Protein AF-A0A5J4N609-F1 (afdb_monomer_lite)

Foldseek 3Di:
DVPVVVLVVLLVLLLVLLQPQDPVCLVVSLVVLVVSCVVDPPVSVLSNLLSLLQQDALPDDPVVSCVNNVSSLVSNLVVLVVLLPPPCSLVSVLSSLQDHDPVHDHRDLDLCNLVSNCVSSVDDLVSSLSSLVSQCPHPDPSSVVSSVVSNVPSVVVVVVVVVVVPDDPPDPPDDDDDDD

Radius of gyration: 21.44 Å; chains: 1; bounding box: 67×51×60 Å

Structure (mmCIF, N/CA/C/O backbone):
data_AF-A0A5J4N609-F1
#
_entry.id   AF-A0A5J4N609-F1
#
loop_
_atom_site.group_PDB
_atom_site.id
_atom_site.type_symbol
_atom_site.label_atom_id
_atom_site.label_alt_id
_atom_site.label_comp_id
_atom_site.label_asym_id
_atom_site.label_entity_id
_atom_site.label_seq_id
_atom_site.pdbx_PDB_ins_code
_atom_site.Cartn_x
_atom_site.Cartn_y
_atom_site.Cartn_z
_atom_site.occupancy
_atom_site.B_iso_or_equiv
_atom_site.auth_seq_id
_atom_site.auth_comp_id
_atom_site.auth_asym_id
_atom_site.auth_atom_id
_atom_site.pdbx_PDB_model_num
ATOM 1 N N . MET A 1 1 ? 9.455 -18.082 -26.552 1.00 47.28 1 MET A N 1
ATOM 2 C CA . MET A 1 1 ? 10.461 -17.460 -25.662 1.00 47.28 1 MET A CA 1
ATOM 3 C C . MET A 1 1 ? 10.389 -15.927 -25.612 1.00 47.28 1 MET A C 1
ATOM 5 O O . MET A 1 1 ? 10.746 -15.392 -24.585 1.00 47.28 1 MET A O 1
ATOM 9 N N . LEU A 1 2 ? 9.824 -15.219 -26.604 1.00 56.94 2 LEU A N 1
ATOM 10 C CA . LEU A 1 2 ? 9.776 -13.738 -26.636 1.00 56.94 2 LEU A CA 1
ATOM 11 C C . LEU A 1 2 ? 8.826 -13.045 -25.625 1.00 56.94 2 LEU A C 1
ATOM 13 O O . LEU A 1 2 ? 8.988 -11.862 -25.348 1.00 56.94 2 LEU A O 1
ATOM 17 N N . GLY A 1 3 ? 7.821 -13.744 -25.080 1.00 61.31 3 GLY A N 1
ATOM 18 C CA . GLY A 1 3 ? 6.817 -13.128 -24.193 1.00 61.31 3 GLY A CA 1
ATOM 19 C C . GLY A 1 3 ? 7.308 -12.849 -22.766 1.00 61.31 3 GLY A C 1
ATOM 20 O O . GLY A 1 3 ? 6.911 -11.852 -22.167 1.00 61.31 3 GLY A O 1
ATOM 21 N N . SER A 1 4 ? 8.184 -13.706 -22.233 1.00 64.56 4 SER A N 1
ATOM 22 C CA . SER A 1 4 ? 8.708 -13.579 -20.866 1.00 64.56 4 SER A CA 1
ATOM 23 C C . SER A 1 4 ? 9.724 -12.445 -20.742 1.00 64.56 4 SER A C 1
ATOM 25 O O . SER A 1 4 ? 9.709 -11.721 -19.749 1.00 64.56 4 SER A O 1
ATOM 27 N N . ASP A 1 5 ? 10.554 -12.257 -21.770 1.00 78.56 5 ASP A N 1
ATOM 28 C CA . ASP A 1 5 ? 11.566 -11.199 -21.798 1.00 78.56 5 ASP A CA 1
ATOM 29 C C . ASP A 1 5 ? 10.911 -9.817 -21.914 1.00 78.56 5 ASP A C 1
ATOM 31 O O . ASP A 1 5 ? 11.296 -8.892 -21.204 1.00 78.56 5 ASP A O 1
ATOM 35 N N . ASN A 1 6 ? 9.853 -9.691 -22.727 1.00 88.62 6 ASN A N 1
ATOM 36 C CA . ASN A 1 6 ? 9.087 -8.447 -22.830 1.00 88.62 6 ASN A CA 1
ATOM 37 C C . ASN A 1 6 ? 8.427 -8.071 -21.492 1.00 88.62 6 ASN A C 1
ATOM 39 O O . ASN A 1 6 ? 8.560 -6.941 -21.034 1.00 88.62 6 ASN A O 1
ATOM 43 N N . LEU A 1 7 ? 7.795 -9.039 -20.814 1.00 92.12 7 LEU A N 1
ATOM 44 C CA . LEU A 1 7 ? 7.214 -8.809 -19.491 1.00 92.12 7 LEU A CA 1
ATOM 45 C C . LEU A 1 7 ? 8.278 -8.361 -18.481 1.00 92.12 7 LEU A C 1
ATOM 47 O O . LEU A 1 7 ? 8.069 -7.377 -17.778 1.00 92.12 7 LEU A O 1
ATOM 51 N N . ALA A 1 8 ? 9.415 -9.059 -18.405 1.00 93.38 8 ALA A N 1
ATOM 52 C CA . ALA A 1 8 ? 10.485 -8.715 -17.471 1.00 93.38 8 ALA A CA 1
ATOM 53 C C . ALA A 1 8 ? 10.998 -7.280 -17.686 1.00 93.38 8 ALA A C 1
ATOM 55 O O . ALA A 1 8 ? 11.179 -6.542 -16.716 1.00 93.38 8 ALA A O 1
ATOM 56 N N . LEU A 1 9 ? 11.159 -6.862 -18.947 1.00 94.44 9 LEU A N 1
ATOM 57 C CA . LEU A 1 9 ? 11.530 -5.491 -19.299 1.00 94.44 9 LEU A CA 1
ATOM 58 C C . LEU A 1 9 ? 10.461 -4.479 -18.872 1.00 94.44 9 LEU A C 1
ATOM 60 O O . LEU A 1 9 ? 10.803 -3.454 -18.286 1.00 94.44 9 LEU A O 1
ATOM 64 N N . SER A 1 10 ? 9.175 -4.771 -19.089 1.00 95.69 10 SER A N 1
ATOM 65 C CA . SER A 1 10 ? 8.081 -3.902 -18.638 1.00 95.69 10 SER A CA 1
ATOM 66 C C . SER A 1 10 ? 8.037 -3.755 -17.116 1.00 95.69 10 SER A C 1
ATOM 68 O O . SER A 1 10 ? 7.789 -2.657 -16.625 1.00 95.69 10 SER A O 1
ATOM 70 N N . LEU A 1 11 ? 8.306 -4.824 -16.357 1.00 95.50 11 LEU A N 1
ATOM 71 C CA . LEU A 1 11 ? 8.349 -4.758 -14.891 1.00 95.50 11 LEU A CA 1
ATOM 72 C C . LEU A 1 11 ? 9.505 -3.875 -14.401 1.00 95.50 11 LEU A C 1
ATOM 74 O O . LEU A 1 11 ? 9.289 -2.988 -13.577 1.00 95.50 11 LEU A O 1
ATOM 78 N N . LEU A 1 12 ? 10.704 -4.048 -14.968 1.00 94.25 12 LEU A N 1
ATOM 79 C CA . LEU A 1 12 ? 11.853 -3.184 -14.674 1.00 94.25 12 LEU A CA 1
ATOM 80 C C . LEU A 1 12 ? 11.579 -1.721 -15.045 1.00 94.25 12 LEU A C 1
ATOM 82 O O . LEU A 1 12 ? 11.995 -0.804 -14.334 1.00 94.25 12 LEU A O 1
ATOM 86 N N . HIS A 1 13 ? 10.856 -1.492 -16.143 1.00 95.44 13 HIS A N 1
ATOM 87 C CA . HIS A 1 13 ? 10.470 -0.150 -16.564 1.00 95.44 13 HIS A CA 1
ATOM 88 C C . HIS A 1 13 ? 9.486 0.494 -15.581 1.00 95.44 13 HIS A C 1
ATOM 90 O O . HIS A 1 13 ? 9.702 1.630 -15.163 1.00 95.44 13 HIS A O 1
ATOM 96 N N . ILE A 1 14 ? 8.474 -0.248 -15.112 1.00 96.25 14 ILE A N 1
ATOM 97 C CA . ILE A 1 14 ? 7.566 0.209 -14.045 1.00 96.25 14 ILE A CA 1
ATOM 98 C C . ILE A 1 14 ? 8.358 0.588 -12.787 1.00 96.25 14 ILE A C 1
ATOM 100 O O . ILE A 1 14 ? 8.152 1.675 -12.243 1.00 96.25 14 ILE A O 1
ATOM 104 N N . GLU A 1 15 ? 9.287 -0.262 -12.337 1.00 94.25 15 GLU A N 1
ATOM 105 C CA . GLU A 1 15 ? 10.119 0.021 -11.161 1.00 94.25 15 GLU A CA 1
ATOM 106 C C . GLU A 1 15 ? 10.924 1.320 -11.338 1.00 94.25 15 GLU A C 1
ATOM 108 O O . GLU A 1 15 ? 10.945 2.171 -10.441 1.00 94.25 15 GLU A O 1
ATOM 113 N N . SER A 1 16 ? 11.518 1.523 -12.518 1.00 93.19 16 SER A N 1
ATOM 114 C CA . SER A 1 16 ? 12.267 2.737 -12.854 1.00 93.19 16 SER A CA 1
ATOM 115 C C . SER A 1 16 ? 11.381 3.987 -12.866 1.00 93.19 16 SER A C 1
ATOM 117 O O . SER A 1 16 ? 11.744 5.013 -12.285 1.00 93.19 16 SER A O 1
ATOM 119 N N . LEU A 1 17 ? 10.190 3.912 -13.469 1.00 94.25 17 LEU A N 1
ATOM 120 C CA . LEU A 1 17 ? 9.236 5.024 -13.530 1.00 94.25 17 LEU A CA 1
ATOM 121 C C . LEU A 1 17 ? 8.717 5.426 -12.140 1.00 94.25 17 LEU A C 1
ATOM 123 O O . LEU A 1 17 ? 8.509 6.620 -11.892 1.00 94.25 17 LEU A O 1
ATOM 127 N N . VAL A 1 18 ? 8.540 4.458 -11.231 1.00 92.69 18 VAL A N 1
ATOM 128 C CA . VAL A 1 18 ? 8.174 4.699 -9.824 1.00 92.69 18 VAL A CA 1
ATOM 129 C C . VAL A 1 18 ? 9.330 5.338 -9.051 1.00 92.69 18 VAL A C 1
ATOM 131 O O . VAL A 1 18 ? 9.128 6.343 -8.366 1.00 92.69 18 VAL A O 1
ATOM 134 N N . CYS A 1 19 ? 10.551 4.810 -9.177 1.00 88.00 19 CYS A N 1
ATOM 135 C CA . CYS A 1 19 ? 11.723 5.335 -8.467 1.00 88.00 19 CYS A CA 1
ATOM 136 C C . CYS A 1 19 ? 12.102 6.753 -8.919 1.00 88.00 19 CYS A C 1
ATOM 138 O O . CYS A 1 19 ? 12.496 7.580 -8.099 1.00 88.00 19 CYS A O 1
ATOM 140 N N . ASN A 1 20 ? 11.936 7.053 -10.209 1.00 86.44 20 ASN A N 1
ATOM 141 C CA . ASN A 1 20 ? 12.311 8.331 -10.818 1.00 86.44 20 ASN A CA 1
ATOM 142 C C . ASN A 1 20 ? 11.151 9.345 -10.885 1.00 86.44 20 ASN A C 1
ATOM 144 O O . ASN A 1 20 ? 11.225 10.341 -11.616 1.00 86.44 20 ASN A O 1
ATOM 148 N N . ALA A 1 21 ? 10.059 9.108 -10.150 1.00 82.44 21 ALA A N 1
ATOM 149 C CA . ALA A 1 21 ? 8.926 10.023 -10.114 1.00 82.44 21 ALA A CA 1
ATOM 150 C C . ALA A 1 21 ? 9.332 11.366 -9.481 1.00 82.44 21 ALA A C 1
ATOM 152 O O . ALA A 1 21 ? 9.709 11.447 -8.313 1.00 82.44 21 ALA A O 1
ATOM 153 N N . GLY A 1 22 ? 9.233 12.440 -10.265 1.00 82.19 22 GLY A N 1
ATOM 154 C CA . GLY A 1 22 ? 9.578 13.794 -9.848 1.00 82.19 22 GLY A CA 1
ATOM 155 C C . GLY A 1 22 ? 8.566 14.827 -10.336 1.00 82.19 22 GLY A C 1
ATOM 156 O O . GLY A 1 22 ? 7.670 14.539 -11.135 1.00 82.19 22 GLY A O 1
ATOM 157 N N . LYS A 1 23 ? 8.736 16.080 -9.899 1.00 77.69 23 LYS A N 1
ATOM 158 C CA . LYS A 1 23 ? 7.771 17.169 -10.142 1.00 77.69 23 LYS A CA 1
ATOM 159 C C . LYS A 1 23 ? 7.362 17.316 -11.613 1.00 77.69 23 LYS A C 1
ATOM 161 O O . LYS A 1 23 ? 6.189 17.549 -11.888 1.00 77.69 23 LYS A O 1
ATOM 166 N N . LYS A 1 24 ? 8.302 17.153 -12.550 1.00 82.88 24 LYS A N 1
ATOM 167 C CA . LYS A 1 24 ? 8.063 17.291 -13.999 1.00 82.88 24 LYS A CA 1
ATOM 168 C C . LYS A 1 24 ? 7.587 16.003 -14.676 1.00 82.88 24 LYS A C 1
ATOM 170 O O . LYS A 1 24 ? 6.894 16.081 -15.680 1.00 82.88 24 LYS A O 1
ATOM 175 N N . THR A 1 25 ? 7.956 14.845 -14.140 1.00 85.50 25 THR A N 1
ATOM 176 C CA . THR A 1 25 ? 7.776 13.547 -14.805 1.00 85.50 25 THR A CA 1
ATOM 177 C C . THR A 1 25 ? 6.556 12.788 -14.300 1.00 85.50 25 THR A C 1
ATOM 179 O O . THR A 1 25 ? 6.035 11.948 -15.022 1.00 85.50 25 THR A O 1
ATOM 182 N N . HIS A 1 26 ? 6.035 13.112 -13.110 1.00 86.12 26 HIS A N 1
ATOM 183 C CA . HIS A 1 26 ? 5.044 12.262 -12.446 1.00 86.12 26 HIS A CA 1
ATOM 184 C C . HIS A 1 26 ? 3.782 11.964 -13.283 1.00 86.12 26 HIS A C 1
ATOM 186 O O . HIS A 1 26 ? 3.365 10.821 -13.390 1.00 86.12 26 HIS A O 1
ATOM 192 N N . LYS A 1 27 ? 3.169 12.952 -13.947 1.00 88.12 27 LYS A N 1
ATOM 193 C CA . LYS A 1 27 ? 1.957 12.682 -14.749 1.00 88.12 27 LYS A CA 1
ATOM 194 C C . LYS A 1 27 ? 2.231 11.761 -15.940 1.00 88.12 27 LYS A C 1
ATOM 196 O O . LYS A 1 27 ? 1.425 10.880 -16.216 1.00 88.12 27 LYS A O 1
ATOM 201 N N . ALA A 1 28 ? 3.355 11.978 -16.623 1.00 91.56 28 ALA A N 1
ATOM 202 C CA . ALA A 1 28 ? 3.755 11.173 -17.772 1.00 91.56 28 ALA A CA 1
ATOM 203 C C . ALA A 1 28 ? 4.096 9.743 -17.337 1.00 91.56 28 ALA A C 1
ATOM 205 O O . ALA A 1 28 ? 3.521 8.799 -17.869 1.00 91.56 28 ALA A O 1
ATOM 206 N N . ASN A 1 29 ? 4.922 9.600 -16.294 1.00 93.31 29 ASN A N 1
ATOM 207 C CA . ASN A 1 29 ? 5.271 8.303 -15.719 1.00 93.31 29 ASN A CA 1
ATOM 208 C C . ASN A 1 29 ? 4.017 7.532 -15.289 1.00 93.31 29 ASN A C 1
ATOM 210 O O . ASN A 1 29 ? 3.911 6.348 -15.570 1.00 93.31 29 ASN A O 1
ATOM 214 N N . PHE A 1 30 ? 3.058 8.188 -14.626 1.00 91.38 30 PHE A N 1
ATOM 215 C CA . PHE A 1 30 ? 1.830 7.531 -14.177 1.00 91.38 30 PHE A CA 1
ATOM 216 C C . PHE A 1 30 ? 0.983 7.016 -15.349 1.00 91.38 30 PHE A C 1
ATOM 218 O O . PHE A 1 30 ? 0.540 5.871 -15.330 1.00 91.38 30 PHE A O 1
ATOM 225 N N . ALA A 1 31 ? 0.801 7.825 -16.398 1.00 93.25 31 ALA A N 1
ATOM 226 C CA . ALA A 1 31 ? 0.069 7.405 -17.593 1.00 93.25 31 ALA A CA 1
ATOM 227 C C . ALA A 1 31 ? 0.753 6.225 -18.305 1.00 93.25 31 ALA A C 1
ATOM 229 O O . ALA A 1 31 ? 0.091 5.257 -18.679 1.00 93.25 31 ALA A O 1
ATOM 230 N N . GLU A 1 32 ? 2.078 6.278 -18.442 1.00 95.75 32 GLU A N 1
ATOM 231 C CA . GLU A 1 32 ? 2.870 5.214 -19.061 1.00 95.75 32 GLU A CA 1
ATOM 232 C C . GLU A 1 32 ? 2.826 3.913 -18.248 1.00 95.75 32 GLU A C 1
ATOM 234 O O . GLU A 1 32 ? 2.613 2.839 -18.811 1.00 95.75 32 GLU A O 1
ATOM 239 N N . ILE A 1 33 ? 2.928 3.999 -16.918 1.00 95.69 33 ILE A N 1
ATOM 240 C CA . ILE A 1 33 ? 2.756 2.848 -16.023 1.00 95.69 33 ILE A CA 1
ATOM 241 C C . ILE A 1 33 ? 1.398 2.182 -16.267 1.00 95.69 33 ILE A C 1
ATOM 243 O O . ILE A 1 33 ? 1.339 0.964 -16.425 1.00 95.69 33 ILE A O 1
ATOM 247 N N . HIS A 1 34 ? 0.311 2.954 -16.342 1.00 94.88 34 HIS A N 1
ATOM 248 C CA . HIS A 1 34 ? -1.014 2.384 -16.590 1.00 94.88 34 HIS A CA 1
ATOM 249 C C . HIS A 1 34 ? -1.125 1.720 -17.966 1.00 94.88 34 HIS A C 1
ATOM 251 O O . HIS A 1 34 ? -1.753 0.669 -18.077 1.00 94.88 34 HIS A O 1
ATOM 257 N N . GLN A 1 35 ? -0.466 2.257 -18.995 1.00 96.00 35 GLN A N 1
ATOM 258 C CA . GLN A 1 35 ? -0.400 1.600 -20.300 1.00 96.00 35 GLN A CA 1
ATOM 259 C C . GLN A 1 35 ? 0.307 0.236 -20.216 1.00 96.00 35 GLN A C 1
ATOM 261 O O . GLN A 1 35 ? -0.195 -0.748 -20.760 1.00 96.00 35 GLN A O 1
ATOM 266 N N . LEU A 1 36 ? 1.434 0.151 -19.503 1.00 95.94 36 LEU A N 1
ATOM 267 C CA . LEU A 1 36 ? 2.156 -1.110 -19.281 1.00 95.94 36 LEU A CA 1
ATOM 268 C C . LEU A 1 36 ? 1.332 -2.107 -18.456 1.00 95.94 36 LEU A C 1
ATOM 270 O O . LEU A 1 36 ? 1.361 -3.310 -18.721 1.00 95.94 36 LEU A O 1
ATOM 274 N N . ILE A 1 37 ? 0.571 -1.616 -17.474 1.00 95.38 37 ILE A N 1
ATOM 275 C CA . ILE A 1 37 ? -0.334 -2.445 -16.673 1.00 95.38 37 ILE A CA 1
ATOM 276 C C . ILE A 1 37 ? -1.415 -3.070 -17.551 1.00 95.38 37 ILE A C 1
ATOM 278 O O . ILE A 1 37 ? -1.636 -4.274 -17.448 1.00 95.38 37 ILE A O 1
ATOM 282 N N . GLU A 1 38 ? -2.063 -2.301 -18.427 1.00 94.88 38 GLU A N 1
ATOM 283 C CA . GLU A 1 38 ? -3.105 -2.842 -19.309 1.00 94.88 38 GLU A CA 1
ATOM 284 C C . GLU A 1 38 ? -2.553 -3.882 -20.298 1.00 94.88 38 GLU A C 1
ATOM 286 O O . GLU A 1 38 ? -3.240 -4.849 -20.618 1.00 94.88 38 GLU A O 1
ATOM 291 N N . GLN A 1 39 ? -1.291 -3.755 -20.722 1.00 94.19 39 GLN A N 1
ATOM 292 C CA . GLN A 1 39 ? -0.635 -4.739 -21.595 1.00 94.19 39 GLN A CA 1
ATOM 293 C C . GLN A 1 39 ? -0.306 -6.064 -20.887 1.00 94.19 39 GLN A C 1
ATOM 295 O O . GLN A 1 39 ? -0.268 -7.115 -21.528 1.00 94.19 39 GLN A O 1
ATOM 300 N N . HIS A 1 40 ? -0.059 -6.025 -19.575 1.00 93.50 40 HIS A N 1
ATOM 301 C CA . HIS A 1 40 ? 0.509 -7.145 -18.816 1.00 93.50 40 HIS A CA 1
ATOM 302 C C . HIS A 1 40 ? -0.264 -7.485 -17.529 1.00 93.50 40 HIS A C 1
ATOM 304 O O . HIS A 1 40 ? 0.283 -8.087 -16.593 1.00 93.50 40 HIS A O 1
ATOM 310 N N . ARG A 1 41 ? -1.551 -7.121 -17.451 1.00 90.50 41 ARG A N 1
ATOM 311 C CA . ARG A 1 41 ? -2.428 -7.512 -16.338 1.00 90.50 41 ARG A CA 1
ATOM 312 C C . ARG A 1 41 ? -2.543 -9.049 -16.303 1.00 90.50 41 ARG A C 1
ATOM 314 O O . ARG A 1 41 ? -2.663 -9.670 -17.357 1.00 90.50 41 ARG A O 1
ATOM 321 N N . PRO A 1 42 ? -2.522 -9.695 -15.119 1.00 92.88 42 PRO A N 1
ATOM 322 C CA . PRO A 1 42 ? -2.511 -9.120 -13.765 1.00 92.88 42 PRO A CA 1
ATOM 323 C C . PRO A 1 42 ? -1.124 -8.872 -13.161 1.00 92.88 42 PRO A C 1
ATOM 325 O O . PRO A 1 42 ? -1.022 -8.222 -12.122 1.00 92.88 42 PRO A O 1
ATOM 328 N N . ILE A 1 43 ? -0.061 -9.368 -13.791 1.00 94.69 43 ILE A N 1
ATOM 329 C CA . ILE A 1 43 ? 1.281 -9.409 -13.196 1.00 94.69 43 ILE A CA 1
ATOM 330 C C . ILE A 1 43 ? 1.845 -7.994 -13.010 1.00 94.69 43 ILE A C 1
ATOM 332 O O . ILE A 1 43 ? 2.379 -7.683 -11.947 1.00 94.69 43 ILE A O 1
ATOM 336 N N . ALA A 1 44 ? 1.675 -7.118 -14.005 1.00 95.56 44 ALA A N 1
ATOM 337 C CA . ALA A 1 44 ? 2.155 -5.739 -13.929 1.00 95.56 44 ALA A CA 1
ATOM 338 C C . ALA A 1 44 ? 1.416 -4.897 -12.874 1.00 95.56 44 ALA A C 1
ATOM 340 O O . ALA A 1 44 ? 2.053 -4.111 -12.182 1.00 95.56 44 ALA A O 1
ATOM 341 N N . GLU A 1 45 ? 0.105 -5.098 -12.688 1.00 95.81 45 GLU A N 1
ATOM 342 C CA . GLU A 1 45 ? -0.675 -4.413 -11.642 1.00 95.81 45 GLU A CA 1
ATOM 343 C C . GLU A 1 45 ? -0.176 -4.801 -10.246 1.00 95.81 45 GLU A C 1
ATOM 345 O O . GLU A 1 45 ? 0.128 -3.947 -9.413 1.00 95.81 45 GLU A O 1
ATOM 350 N N . GLN A 1 46 ? -0.016 -6.105 -10.012 1.00 96.00 46 GLN A N 1
ATOM 351 C CA . GLN A 1 46 ? 0.532 -6.624 -8.765 1.00 96.00 46 GLN A CA 1
ATOM 352 C C . GLN A 1 46 ? 1.954 -6.102 -8.504 1.00 96.00 46 GLN A C 1
ATOM 354 O O . GLN A 1 46 ? 2.278 -5.718 -7.377 1.00 96.00 46 GLN A O 1
ATOM 359 N N . HIS A 1 47 ? 2.800 -6.069 -9.537 1.00 96.31 47 HIS A N 1
ATOM 360 C CA . HIS A 1 47 ? 4.158 -5.548 -9.430 1.00 96.31 47 HIS A CA 1
ATOM 361 C C . HIS A 1 47 ? 4.178 -4.043 -9.145 1.00 96.31 47 HIS A C 1
ATOM 363 O O . HIS A 1 47 ? 4.906 -3.612 -8.258 1.00 96.31 47 HIS A O 1
ATOM 369 N N . PHE A 1 48 ? 3.338 -3.250 -9.810 1.00 96.56 48 PHE A N 1
ATOM 370 C CA . PHE A 1 48 ? 3.238 -1.812 -9.574 1.00 96.56 48 PHE A CA 1
ATOM 371 C C . PHE A 1 48 ? 2.855 -1.491 -8.125 1.00 96.56 48 PHE A C 1
ATOM 373 O O . PHE A 1 48 ? 3.541 -0.705 -7.469 1.00 96.56 48 PHE A O 1
ATOM 380 N N . VAL A 1 49 ? 1.823 -2.152 -7.585 1.00 95.75 49 VAL A N 1
ATOM 381 C CA . VAL A 1 49 ? 1.431 -1.982 -6.174 1.00 95.75 49 VAL A CA 1
ATOM 382 C C . VAL A 1 49 ? 2.597 -2.351 -5.249 1.00 95.75 49 VAL A C 1
ATOM 384 O O . VAL A 1 49 ? 2.912 -1.604 -4.322 1.00 95.75 49 VAL A O 1
ATOM 387 N N . ARG A 1 50 ? 3.310 -3.449 -5.532 1.00 94.56 50 ARG A N 1
ATOM 388 C CA . ARG A 1 50 ? 4.522 -3.844 -4.793 1.00 94.56 50 ARG A CA 1
ATOM 389 C C . ARG A 1 50 ? 5.627 -2.780 -4.849 1.00 94.56 50 ARG A C 1
ATOM 391 O O . ARG A 1 50 ? 6.225 -2.493 -3.809 1.00 94.56 50 ARG A O 1
ATOM 398 N N . CYS A 1 51 ? 5.892 -2.189 -6.016 1.00 94.44 51 CYS A N 1
ATOM 399 C CA . CYS A 1 51 ? 6.864 -1.104 -6.176 1.00 94.44 51 CYS A CA 1
ATOM 400 C C . CYS A 1 51 ? 6.492 0.099 -5.310 1.00 94.44 51 CYS A C 1
ATOM 402 O O . CYS A 1 51 ? 7.341 0.608 -4.583 1.00 94.44 51 CYS A O 1
ATOM 404 N N . LEU A 1 52 ? 5.221 0.512 -5.328 1.00 93.88 52 LEU A N 1
ATOM 405 C CA . LEU A 1 52 ? 4.740 1.646 -4.542 1.00 93.88 52 LEU A CA 1
ATOM 406 C C . LEU A 1 52 ? 4.958 1.440 -3.042 1.00 93.88 52 LEU A C 1
ATOM 408 O O . LEU A 1 52 ? 5.593 2.278 -2.404 1.00 93.88 52 LEU A O 1
ATOM 412 N N . PHE A 1 53 ? 4.513 0.303 -2.499 1.00 92.25 53 PHE A N 1
ATOM 413 C CA . PHE A 1 53 ? 4.720 -0.030 -1.084 1.00 92.25 53 PHE A CA 1
ATOM 414 C C . PHE A 1 53 ? 6.201 -0.126 -0.703 1.00 92.25 53 PHE A C 1
ATOM 416 O O . PHE A 1 53 ? 6.566 0.238 0.409 1.00 92.25 53 PHE A O 1
ATOM 423 N N . SER A 1 54 ? 7.057 -0.574 -1.622 1.00 91.12 54 SER A N 1
ATOM 424 C CA . SER A 1 54 ? 8.505 -0.649 -1.394 1.00 91.12 54 SER A CA 1
ATOM 425 C C . SER A 1 54 ? 9.198 0.720 -1.496 1.00 91.12 54 SER A C 1
ATOM 427 O O . SER A 1 54 ? 10.257 0.935 -0.916 1.00 91.12 54 SER A O 1
ATOM 429 N N . SER A 1 55 ? 8.622 1.663 -2.240 1.00 89.19 55 SER A N 1
ATOM 430 C CA . SER A 1 55 ? 9.236 2.970 -2.509 1.00 89.19 55 SER A CA 1
ATOM 431 C C . SER A 1 55 ? 8.975 4.037 -1.438 1.00 89.19 55 SER A C 1
ATOM 433 O O . SER A 1 55 ? 9.608 5.092 -1.474 1.00 89.19 55 SER A O 1
ATOM 435 N N . ILE A 1 56 ? 8.058 3.773 -0.503 1.00 88.25 56 ILE A N 1
ATOM 436 C CA . ILE A 1 56 ? 7.595 4.723 0.518 1.00 88.25 56 ILE A CA 1
ATOM 437 C C . ILE A 1 56 ? 8.132 4.313 1.887 1.00 88.25 56 ILE A C 1
ATOM 439 O O . ILE A 1 56 ? 8.049 3.145 2.276 1.00 88.25 56 ILE A O 1
ATOM 443 N N . ASP A 1 57 ? 8.640 5.283 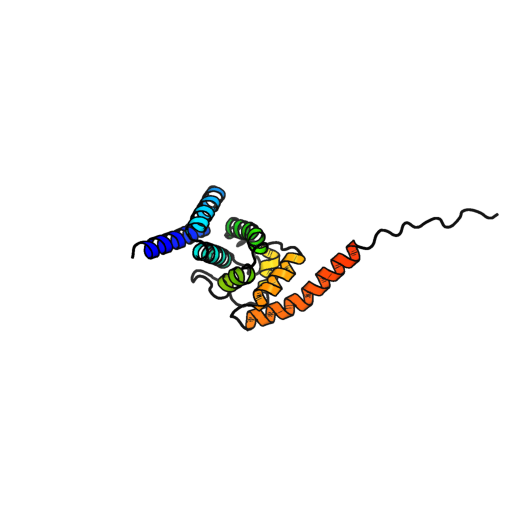2.645 1.00 85.25 57 ASP A N 1
ATOM 444 C CA . ASP A 1 57 ? 9.021 5.059 4.035 1.00 85.25 57 ASP A CA 1
ATOM 445 C C . ASP A 1 57 ? 7.827 5.333 4.958 1.00 85.25 57 ASP A C 1
ATOM 447 O O . ASP A 1 57 ? 7.441 6.469 5.229 1.00 85.25 57 ASP A O 1
ATOM 451 N N . PHE A 1 58 ? 7.236 4.258 5.474 1.00 84.94 58 PHE A N 1
ATOM 452 C CA . PHE A 1 58 ? 6.097 4.330 6.385 1.00 84.94 58 PHE A CA 1
ATOM 453 C C . PHE A 1 58 ? 6.501 4.601 7.846 1.00 84.94 58 PHE A C 1
ATOM 455 O O . PHE A 1 58 ? 5.630 4.695 8.715 1.00 84.94 58 PHE A O 1
ATOM 462 N N . SER A 1 59 ? 7.794 4.722 8.161 1.00 78.38 59 SER A N 1
ATOM 463 C CA . SER A 1 59 ? 8.275 4.949 9.526 1.00 78.38 59 SER A CA 1
ATOM 464 C C . SER A 1 59 ? 7.776 6.292 10.115 1.00 78.38 59 SER A C 1
ATOM 466 O O . SER A 1 59 ? 7.098 7.079 9.442 1.00 78.38 59 SER A O 1
ATOM 468 N N . PRO A 1 60 ? 7.956 6.556 11.429 1.00 64.69 60 PRO A N 1
ATOM 469 C CA . PRO A 1 60 ? 7.595 7.844 12.019 1.00 64.69 60 PRO A CA 1
ATOM 470 C C . PRO A 1 60 ? 8.220 8.980 11.207 1.00 64.69 60 PRO A C 1
ATOM 472 O O . PRO A 1 60 ? 9.434 9.054 11.083 1.00 64.69 60 PRO A O 1
ATOM 475 N N . TYR A 1 61 ? 7.363 9.826 10.637 1.00 59.41 61 TYR A N 1
ATOM 476 C CA . TYR A 1 61 ? 7.734 10.910 9.736 1.00 59.41 61 TYR A CA 1
ATOM 477 C C . TYR A 1 61 ? 8.645 11.902 10.479 1.00 59.41 61 TYR A C 1
ATOM 479 O O . TYR A 1 61 ? 8.166 12.832 11.128 1.00 59.41 61 TYR A O 1
ATOM 487 N N . GLU A 1 62 ? 9.961 11.713 10.421 1.00 55.59 62 GLU A N 1
ATOM 488 C CA . GLU A 1 62 ? 10.870 12.836 10.601 1.00 55.59 62 GLU A CA 1
ATOM 489 C C . GLU A 1 62 ? 10.681 13.754 9.392 1.00 55.59 62 GLU A C 1
ATOM 491 O O . GLU A 1 62 ? 10.642 13.310 8.246 1.00 55.59 62 GLU A O 1
ATOM 496 N N . THR A 1 63 ? 10.550 15.056 9.629 1.00 53.12 63 THR A N 1
ATOM 497 C CA . THR A 1 63 ? 10.158 16.083 8.645 1.00 53.12 63 THR A CA 1
ATOM 498 C C . THR A 1 63 ? 11.005 16.125 7.363 1.00 53.12 63 THR A C 1
ATOM 500 O O . THR A 1 63 ? 10.625 16.796 6.408 1.00 53.12 63 THR A O 1
ATOM 503 N N . LYS A 1 64 ? 12.140 15.417 7.319 1.00 55.97 64 LYS A N 1
ATOM 504 C CA . LYS A 1 64 ? 13.067 15.361 6.182 1.00 55.97 64 LYS A CA 1
ATOM 505 C C . LYS A 1 64 ? 12.746 14.264 5.158 1.00 55.97 64 LYS A C 1
ATOM 507 O O . LYS A 1 64 ? 13.010 14.482 3.979 1.00 55.97 64 LYS A O 1
ATOM 512 N N . SER A 1 65 ? 12.185 13.114 5.551 1.00 55.25 65 SER A N 1
ATOM 513 C CA . SER A 1 65 ? 11.837 12.038 4.595 1.00 55.25 65 SER A CA 1
ATOM 514 C C . SER A 1 65 ? 10.600 12.386 3.765 1.00 55.25 65 SER A C 1
ATOM 516 O O . SER A 1 65 ? 10.526 12.028 2.595 1.00 55.25 65 SER A O 1
ATOM 518 N N . ALA A 1 66 ? 9.724 13.214 4.335 1.00 59.03 66 ALA A N 1
ATOM 519 C CA . ALA A 1 66 ? 8.463 13.693 3.785 1.00 59.03 66 ALA A CA 1
ATOM 520 C C . ALA A 1 66 ? 8.463 14.190 2.337 1.00 59.03 66 ALA A C 1
ATOM 522 O O . ALA A 1 66 ? 7.443 14.137 1.649 1.00 59.03 66 ALA A O 1
ATOM 523 N N . GLN A 1 67 ? 9.572 14.799 1.922 1.00 64.75 67 GLN A N 1
ATOM 524 C CA . GLN A 1 67 ? 9.705 15.381 0.591 1.00 64.75 67 GLN A CA 1
ATOM 525 C C . GLN A 1 67 ? 10.210 14.368 -0.435 1.00 64.75 67 GLN A C 1
ATOM 527 O O . GLN A 1 67 ? 10.028 14.585 -1.631 1.00 64.75 67 GLN A O 1
ATOM 532 N N . LYS A 1 68 ? 10.858 13.287 0.012 1.00 77.50 68 LYS A N 1
ATOM 533 C CA . LYS A 1 68 ? 11.574 12.361 -0.865 1.00 77.50 68 LYS A CA 1
ATOM 534 C C . LYS A 1 68 ? 10.623 11.417 -1.597 1.00 77.50 68 LYS A C 1
ATOM 536 O O . LYS A 1 68 ? 10.823 11.176 -2.780 1.00 77.50 68 LYS A O 1
ATOM 541 N N . ASP A 1 69 ? 9.605 10.916 -0.910 1.00 84.56 69 ASP A N 1
ATOM 542 C CA . ASP A 1 69 ? 8.637 9.936 -1.416 1.00 84.56 69 ASP A CA 1
ATOM 543 C C . ASP A 1 69 ? 7.248 10.547 -1.673 1.00 84.56 69 ASP A C 1
ATOM 545 O O . ASP A 1 69 ? 6.236 9.847 -1.768 1.00 84.56 69 ASP A O 1
ATOM 549 N N . PHE A 1 70 ? 7.182 11.874 -1.817 1.00 88.38 70 PHE A N 1
ATOM 550 C CA . PHE A 1 70 ? 5.928 12.602 -2.003 1.00 88.38 70 PHE A CA 1
ATOM 551 C C . PHE A 1 70 ? 5.139 12.115 -3.229 1.00 88.38 70 PHE A C 1
ATOM 553 O O . PHE A 1 70 ? 3.928 11.902 -3.152 1.00 88.38 70 PHE A O 1
ATOM 560 N N . HIS A 1 71 ? 5.810 11.923 -4.369 1.00 90.75 71 HIS A N 1
ATOM 561 C CA . HIS A 1 71 ? 5.151 11.498 -5.608 1.00 90.75 71 HIS A CA 1
ATOM 562 C C . HIS A 1 71 ? 4.708 10.034 -5.553 1.00 90.75 71 HIS A C 1
ATOM 564 O O . HIS A 1 71 ? 3.619 9.706 -6.016 1.00 90.75 71 HIS A O 1
ATOM 570 N N . GLN A 1 72 ? 5.504 9.175 -4.927 1.00 91.38 72 GLN A N 1
ATOM 571 C CA . GLN A 1 72 ? 5.187 7.771 -4.703 1.00 91.38 72 GLN A CA 1
ATOM 572 C C . GLN A 1 72 ? 3.985 7.641 -3.762 1.00 91.38 72 GLN A C 1
ATOM 574 O O . GLN A 1 72 ? 3.057 6.889 -4.047 1.00 91.38 72 GLN A O 1
ATOM 579 N N . THR A 1 73 ? 3.933 8.453 -2.704 1.00 91.31 73 THR A N 1
ATOM 580 C CA . THR A 1 73 ? 2.778 8.542 -1.799 1.00 91.31 73 THR A CA 1
ATOM 581 C C . THR A 1 73 ? 1.517 9.008 -2.531 1.00 91.31 73 THR A C 1
ATOM 583 O O . THR A 1 73 ? 0.431 8.478 -2.287 1.00 91.31 73 THR A O 1
ATOM 586 N N . GLN A 1 74 ? 1.637 9.966 -3.460 1.00 91.62 74 GLN A N 1
ATOM 587 C CA . GLN A 1 74 ? 0.524 10.394 -4.316 1.00 91.62 74 GLN A CA 1
ATOM 588 C C . GLN A 1 74 ? 0.035 9.259 -5.225 1.00 91.62 74 GLN A C 1
ATOM 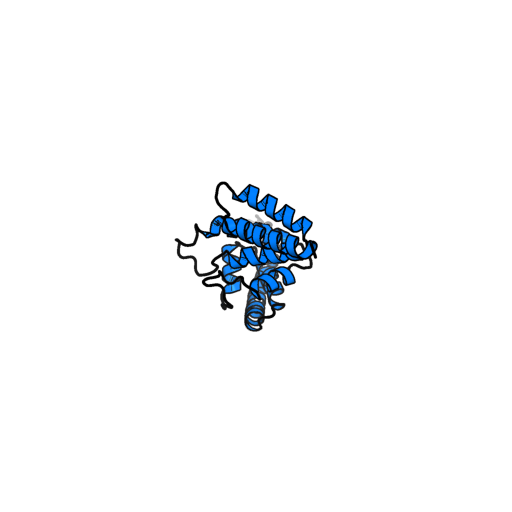590 O O . GLN A 1 74 ? -1.169 9.008 -5.267 1.00 91.62 74 GLN A O 1
ATOM 595 N N . TYR A 1 75 ? 0.945 8.547 -5.898 1.00 93.19 75 TYR A N 1
ATOM 596 C CA . TYR A 1 75 ? 0.588 7.382 -6.711 1.00 93.19 75 TYR A CA 1
ATOM 597 C C . TYR A 1 75 ? -0.102 6.311 -5.879 1.00 93.19 75 TYR A C 1
ATOM 599 O O . TYR A 1 75 ? -1.164 5.841 -6.268 1.00 93.19 75 TYR A O 1
ATOM 607 N N . LEU A 1 76 ? 0.452 5.966 -4.714 1.00 94.31 76 LEU A N 1
ATOM 608 C CA . LEU A 1 76 ? -0.148 4.962 -3.848 1.00 94.31 76 LEU A CA 1
ATOM 609 C C . LEU A 1 76 ? -1.517 5.399 -3.344 1.00 94.31 76 LEU A C 1
ATOM 611 O O . LEU A 1 76 ? -2.424 4.582 -3.313 1.00 94.31 76 LEU A O 1
ATOM 615 N N . SER A 1 77 ? -1.711 6.674 -3.010 1.00 93.69 77 SER A N 1
ATOM 616 C CA . SER A 1 77 ? -3.026 7.176 -2.595 1.00 93.69 77 SER A CA 1
ATOM 617 C C . SER A 1 77 ? -4.063 7.053 -3.717 1.00 93.69 77 SER A C 1
ATOM 619 O O . SER A 1 77 ? -5.196 6.639 -3.470 1.00 93.69 77 SER A O 1
ATOM 621 N N . GLN A 1 78 ? -3.695 7.390 -4.956 1.00 92.38 78 GLN A N 1
ATOM 622 C CA . GLN A 1 78 ? -4.585 7.253 -6.114 1.00 92.38 78 GLN A CA 1
ATOM 623 C C . GLN A 1 78 ? -4.872 5.781 -6.423 1.00 92.38 78 GLN A C 1
ATOM 625 O O . GLN A 1 78 ? -6.036 5.388 -6.525 1.00 92.38 78 GLN A O 1
ATOM 630 N N . GLU A 1 79 ? -3.828 4.956 -6.484 1.00 94.00 79 GLU A N 1
ATOM 631 C CA . GLU A 1 79 ? -3.967 3.543 -6.814 1.00 94.00 79 GLU A CA 1
ATOM 632 C C . GLU A 1 79 ? -4.719 2.786 -5.720 1.00 94.00 79 GLU A C 1
ATOM 634 O O . GLU A 1 79 ? -5.576 1.975 -6.042 1.00 94.00 79 GLU A O 1
ATOM 639 N N . PHE A 1 80 ? -4.509 3.108 -4.438 1.00 95.00 80 PHE A N 1
ATOM 640 C CA . PHE A 1 80 ? -5.239 2.504 -3.319 1.00 95.00 80 PHE A CA 1
ATOM 641 C C . PHE A 1 80 ? -6.757 2.665 -3.472 1.00 95.00 80 PHE A C 1
ATOM 643 O O . PHE A 1 80 ? -7.498 1.708 -3.261 1.00 95.00 80 PHE A O 1
ATOM 650 N N . ASN A 1 81 ? -7.227 3.847 -3.886 1.00 93.31 81 ASN A N 1
ATOM 651 C CA . ASN A 1 81 ? -8.649 4.083 -4.157 1.00 93.31 81 ASN A CA 1
ATOM 652 C C . ASN A 1 81 ? -9.156 3.264 -5.353 1.00 93.31 81 ASN A C 1
ATOM 654 O O . ASN A 1 81 ? -10.254 2.714 -5.294 1.00 93.31 81 ASN A O 1
ATOM 658 N N . SER A 1 82 ? -8.351 3.161 -6.414 1.00 93.00 82 SER A N 1
ATOM 659 C CA . SER A 1 82 ? -8.654 2.349 -7.599 1.00 93.00 82 SER A CA 1
ATOM 660 C C . SER A 1 82 ? -8.785 0.867 -7.235 1.00 93.00 82 SER A C 1
ATOM 662 O O . SER A 1 82 ? -9.822 0.249 -7.494 1.00 93.00 82 SER A O 1
ATOM 664 N N . ILE A 1 83 ? -7.780 0.298 -6.561 1.00 93.69 83 ILE A N 1
ATOM 665 C CA . ILE A 1 83 ? -7.761 -1.128 -6.230 1.00 93.69 83 ILE A CA 1
ATOM 666 C C . ILE A 1 83 ? -8.805 -1.502 -5.186 1.00 93.69 83 ILE A C 1
ATOM 668 O O . ILE A 1 83 ? -9.300 -2.616 -5.253 1.00 93.69 83 ILE A O 1
ATOM 672 N N . LEU A 1 84 ? -9.200 -0.601 -4.279 1.00 93.94 84 LEU A N 1
ATOM 673 C CA . LEU A 1 84 ? -10.220 -0.868 -3.255 1.00 93.94 84 LEU A CA 1
ATOM 674 C C . LEU A 1 84 ? -11.563 -1.322 -3.847 1.00 93.94 84 LEU A C 1
ATOM 676 O O . LEU A 1 84 ? -12.289 -2.088 -3.220 1.00 93.94 84 LEU A O 1
ATOM 680 N N . SER A 1 85 ? -11.886 -0.858 -5.056 1.00 92.25 85 SER A N 1
ATOM 681 C CA . SER A 1 85 ? -13.104 -1.241 -5.780 1.00 92.25 85 SER A CA 1
ATOM 682 C C . SER A 1 85 ? -13.025 -2.622 -6.449 1.00 92.25 85 SER A C 1
ATOM 684 O O . SER A 1 85 ? -14.036 -3.130 -6.935 1.00 92.25 85 SER A O 1
ATOM 686 N N . LYS A 1 86 ? -11.839 -3.243 -6.485 1.00 93.25 86 LYS A N 1
ATOM 687 C CA . LYS A 1 86 ? -11.584 -4.502 -7.189 1.00 93.25 86 LYS A CA 1
ATOM 688 C C . LYS A 1 86 ? -11.686 -5.702 -6.236 1.00 93.25 86 LYS A C 1
ATOM 690 O O . LYS A 1 86 ? -11.225 -5.631 -5.097 1.00 93.25 86 LYS A O 1
ATOM 695 N N . PRO A 1 87 ? -12.197 -6.858 -6.696 1.00 92.56 87 PRO A N 1
ATOM 696 C CA . PRO A 1 87 ? -12.337 -8.047 -5.849 1.00 92.56 87 PRO A CA 1
ATOM 697 C C . PRO A 1 87 ? -10.990 -8.647 -5.405 1.00 92.56 87 PRO A C 1
ATOM 699 O O . PRO A 1 87 ? -10.914 -9.280 -4.356 1.00 92.56 87 PRO A O 1
ATOM 702 N N . ASN A 1 88 ? -9.914 -8.432 -6.170 1.00 93.69 88 ASN A N 1
ATOM 703 C CA . ASN A 1 88 ? -8.558 -8.897 -5.857 1.00 93.69 88 ASN A CA 1
ATOM 704 C C . ASN A 1 88 ? -7.772 -7.937 -4.940 1.00 93.69 88 ASN A C 1
ATOM 706 O O . ASN A 1 88 ? -6.581 -8.162 -4.708 1.00 93.69 88 ASN A O 1
ATOM 710 N N . PHE A 1 89 ? -8.413 -6.889 -4.411 1.00 95.44 89 PHE A N 1
ATOM 711 C CA . PHE A 1 89 ? -7.801 -5.908 -3.514 1.00 95.44 89 PHE A CA 1
ATOM 712 C C . PHE A 1 89 ? -6.964 -6.529 -2.382 1.00 95.44 89 PHE A C 1
ATOM 714 O O . PHE A 1 89 ? -5.793 -6.152 -2.249 1.00 95.44 89 PHE A O 1
ATOM 721 N N . PRO A 1 90 ? -7.479 -7.505 -1.599 1.00 96.00 90 PRO A N 1
ATOM 722 C CA . PRO A 1 90 ? -6.696 -8.105 -0.522 1.00 96.00 90 PRO A CA 1
ATOM 723 C C . PRO A 1 90 ? -5.415 -8.768 -1.020 1.00 96.00 90 PRO A C 1
ATOM 725 O O . PRO A 1 90 ? -4.363 -8.613 -0.405 1.00 96.00 90 PRO A O 1
ATOM 728 N N . SER A 1 91 ? -5.487 -9.466 -2.156 1.00 96.12 91 SER A N 1
ATOM 729 C CA . SER A 1 91 ? -4.352 -10.178 -2.740 1.00 96.12 91 SER A CA 1
ATOM 730 C C . SER A 1 91 ? -3.273 -9.223 -3.248 1.00 96.12 91 SER A C 1
ATOM 732 O O . SER A 1 91 ? -2.092 -9.504 -3.058 1.00 96.12 91 SER A O 1
ATOM 734 N N . LEU A 1 92 ? -3.653 -8.090 -3.853 1.00 96.44 92 LEU A N 1
ATOM 735 C CA . LEU A 1 92 ? -2.705 -7.059 -4.298 1.00 96.44 92 LEU A CA 1
ATOM 736 C C . LEU A 1 92 ? -1.935 -6.466 -3.114 1.00 96.44 92 LEU A C 1
ATOM 738 O O . LEU A 1 92 ? -0.706 -6.385 -3.151 1.00 96.44 92 LEU A O 1
ATOM 742 N N . LEU A 1 93 ? -2.651 -6.109 -2.045 1.00 95.38 93 LEU A N 1
ATOM 743 C CA . LEU A 1 93 ? -2.040 -5.564 -0.837 1.00 95.38 93 LEU A CA 1
ATOM 744 C C . LEU A 1 93 ? -1.160 -6.589 -0.119 1.00 95.38 93 LEU A C 1
ATOM 746 O O . LEU A 1 93 ? -0.012 -6.288 0.201 1.00 95.38 93 LEU A O 1
ATOM 750 N N . CYS A 1 94 ? -1.660 -7.804 0.115 1.00 95.50 94 CYS A N 1
ATOM 751 C CA . CYS A 1 94 ? -0.886 -8.839 0.799 1.00 95.50 94 CYS A CA 1
ATOM 752 C C . CYS A 1 94 ? 0.372 -9.199 0.012 1.00 95.50 94 CYS A C 1
ATOM 754 O O . CYS A 1 94 ? 1.440 -9.297 0.602 1.00 95.50 94 CYS A O 1
ATOM 756 N N . TYR A 1 95 ? 0.291 -9.302 -1.319 1.00 95.38 95 TYR A N 1
ATOM 757 C CA . TYR A 1 95 ? 1.467 -9.576 -2.142 1.00 95.38 95 TYR A CA 1
ATOM 758 C C . TYR A 1 95 ? 2.546 -8.495 -2.005 1.00 95.38 95 TYR A C 1
ATOM 760 O O . TYR A 1 95 ? 3.723 -8.821 -1.856 1.00 95.38 95 TYR A O 1
ATOM 768 N N . ALA A 1 96 ? 2.153 -7.218 -2.033 1.00 94.12 96 ALA A N 1
ATOM 769 C CA . ALA A 1 96 ? 3.077 -6.095 -1.900 1.00 94.12 96 ALA A CA 1
ATOM 770 C C . ALA A 1 96 ? 3.809 -6.091 -0.549 1.00 94.12 96 ALA A C 1
ATOM 772 O O . ALA A 1 96 ? 5.007 -5.815 -0.494 1.00 94.12 96 ALA A O 1
ATOM 773 N N . ILE A 1 97 ? 3.095 -6.432 0.525 1.00 91.19 97 ILE A N 1
ATOM 774 C CA . ILE A 1 97 ? 3.636 -6.476 1.884 1.00 91.19 97 ILE A CA 1
ATOM 775 C C . ILE A 1 97 ? 4.473 -7.730 2.150 1.00 91.19 97 ILE A C 1
ATOM 777 O O . ILE A 1 97 ? 5.532 -7.645 2.765 1.00 91.19 97 ILE A O 1
ATOM 781 N N . ASP A 1 98 ? 3.994 -8.893 1.711 1.00 92.31 98 ASP A N 1
ATOM 782 C CA . ASP A 1 98 ? 4.623 -10.187 1.990 1.00 92.31 98 ASP A CA 1
ATOM 783 C C . ASP A 1 98 ? 5.913 -10.377 1.185 1.00 92.31 98 ASP A C 1
ATOM 785 O O . ASP A 1 98 ? 6.786 -11.162 1.561 1.00 92.31 98 ASP A O 1
ATOM 789 N N . ARG A 1 99 ? 6.031 -9.679 0.052 1.00 91.44 99 ARG A N 1
ATOM 790 C CA . ARG A 1 99 ? 7.174 -9.757 -0.856 1.00 91.44 99 ARG A CA 1
ATOM 791 C C . ARG A 1 99 ? 7.691 -8.347 -1.141 1.00 91.44 99 ARG A C 1
ATOM 793 O O . ARG A 1 99 ? 7.534 -7.884 -2.263 1.00 91.44 99 ARG A O 1
ATOM 800 N N . PRO A 1 100 ? 8.320 -7.639 -0.193 1.00 88.62 100 PRO A N 1
ATOM 801 C CA . PRO A 1 100 ? 8.896 -6.325 -0.479 1.00 88.62 100 PRO A CA 1
ATOM 802 C C . PRO A 1 100 ? 10.023 -6.425 -1.524 1.00 88.62 100 PRO A C 1
ATOM 804 O O . PRO A 1 100 ? 10.567 -7.508 -1.779 1.00 88.62 100 PRO A O 1
ATOM 807 N N . LEU A 1 101 ? 10.354 -5.323 -2.200 1.00 88.75 101 LEU A N 1
ATOM 808 C CA . LEU A 1 101 ? 11.558 -5.263 -3.040 1.00 88.75 101 LEU A CA 1
ATOM 809 C C . LEU A 1 101 ? 12.828 -5.145 -2.164 1.00 88.75 101 LEU A C 1
ATOM 811 O O . LEU A 1 101 ? 12.744 -4.715 -1.017 1.00 88.75 101 LEU A O 1
ATOM 815 N N . PRO A 1 102 ? 14.021 -5.525 -2.655 1.00 75.94 102 PRO A N 1
ATOM 816 C CA . PRO A 1 102 ? 15.251 -5.496 -1.852 1.00 75.94 102 PRO A CA 1
ATOM 817 C C . PRO A 1 102 ? 15.752 -4.091 -1.478 1.00 75.94 102 PRO A C 1
ATOM 819 O O . PRO A 1 102 ? 16.556 -3.952 -0.561 1.00 75.94 102 PRO A O 1
ATOM 822 N N . SER A 1 103 ? 15.305 -3.040 -2.175 1.00 63.44 103 SER A N 1
ATOM 823 C CA . SER A 1 103 ? 15.769 -1.657 -1.974 1.00 63.44 103 SER A CA 1
ATOM 824 C C . SER A 1 103 ? 15.219 -0.984 -0.708 1.00 63.44 103 SER A C 1
ATOM 826 O O . SER A 1 103 ? 15.544 0.174 -0.429 1.00 63.44 103 SER A O 1
ATOM 828 N N . VAL A 1 104 ? 14.407 -1.692 0.081 1.00 59.91 104 VAL A N 1
ATOM 829 C CA . VAL A 1 104 ? 13.636 -1.090 1.162 1.00 59.91 104 VAL A CA 1
ATOM 830 C C . VAL A 1 104 ? 14.448 -0.989 2.451 1.00 59.91 104 VAL A C 1
ATOM 832 O O . VAL A 1 104 ? 14.703 -1.976 3.139 1.00 59.91 104 VAL A O 1
ATOM 835 N N . LYS A 1 105 ? 14.813 0.237 2.832 1.00 53.75 105 LYS A N 1
ATOM 836 C CA . LYS A 1 105 ? 15.279 0.532 4.191 1.00 53.75 105 LYS A CA 1
ATOM 837 C C . LYS A 1 105 ? 14.057 0.843 5.057 1.00 53.75 105 LYS A C 1
ATOM 839 O O . LYS A 1 105 ? 13.403 1.848 4.826 1.00 53.75 105 LYS A O 1
ATOM 844 N N . GLY A 1 106 ? 13.757 -0.002 6.045 1.00 55.19 106 GLY A N 1
ATOM 845 C CA . GLY A 1 106 ? 12.784 0.315 7.106 1.00 55.19 106 GLY A CA 1
ATOM 846 C C . GLY A 1 106 ? 11.379 -0.287 6.975 1.00 55.19 106 GLY A C 1
ATOM 847 O O . GLY A 1 106 ? 10.575 -0.117 7.890 1.00 55.19 106 GLY A O 1
ATOM 848 N N . PHE A 1 107 ? 11.080 -1.039 5.913 1.00 59.97 107 PHE A N 1
ATOM 849 C CA . PHE A 1 107 ? 9.797 -1.735 5.779 1.00 59.97 107 PHE A CA 1
ATOM 850 C C . PHE A 1 107 ? 9.912 -3.177 6.258 1.00 59.97 107 PHE A C 1
ATOM 852 O O . PHE A 1 107 ? 10.541 -4.026 5.630 1.00 59.97 107 PHE A O 1
ATOM 859 N N . GLY A 1 108 ? 9.307 -3.443 7.406 1.00 63.09 108 GLY A N 1
ATOM 860 C CA . GLY A 1 108 ? 9.193 -4.774 7.978 1.00 63.09 108 GLY A CA 1
ATOM 861 C C . GLY A 1 108 ? 7.884 -4.904 8.749 1.00 63.09 108 GLY A C 1
ATOM 862 O O . GLY A 1 108 ? 7.181 -3.905 8.935 1.00 63.09 108 GLY A O 1
ATOM 863 N N . PRO A 1 109 ? 7.541 -6.118 9.213 1.00 64.12 109 PRO A N 1
ATOM 864 C CA . PRO A 1 109 ? 6.352 -6.365 10.022 1.00 64.12 109 PRO A CA 1
ATOM 865 C C . PRO A 1 109 ? 6.454 -5.634 11.370 1.00 64.12 109 PRO A C 1
ATOM 867 O O . PRO A 1 109 ? 6.864 -6.177 12.391 1.00 64.12 109 PRO A O 1
ATOM 870 N N . SER A 1 110 ? 6.069 -4.362 11.369 1.00 81.00 110 SER A N 1
ATOM 871 C CA . SER A 1 110 ? 5.947 -3.526 12.554 1.00 81.00 110 SER A CA 1
ATOM 872 C C . SER A 1 110 ? 4.522 -3.598 13.077 1.00 81.00 110 SER A C 1
ATOM 874 O O . SER A 1 110 ? 3.564 -3.526 12.308 1.00 81.00 110 SER A O 1
ATOM 876 N N . ARG A 1 111 ? 4.361 -3.620 14.404 1.00 83.81 111 ARG A N 1
ATOM 877 C CA . ARG A 1 111 ? 3.039 -3.497 15.043 1.00 83.81 111 ARG A CA 1
ATOM 878 C C . ARG A 1 111 ? 2.297 -2.210 14.646 1.00 83.81 111 ARG A C 1
ATOM 880 O O . ARG A 1 111 ? 1.089 -2.115 14.821 1.00 83.81 111 ARG A O 1
ATOM 887 N N . HIS A 1 112 ? 3.025 -1.216 14.132 1.00 88.50 112 HIS A N 1
ATOM 888 C CA . HIS A 1 112 ? 2.496 0.079 13.718 1.00 88.50 112 HIS A CA 1
ATOM 889 C C . HIS A 1 112 ? 2.180 0.172 12.221 1.00 88.50 112 HIS A C 1
ATOM 891 O O . HIS A 1 112 ? 1.660 1.203 11.799 1.00 88.50 112 HIS A O 1
ATOM 897 N N . ILE A 1 113 ? 2.427 -0.875 11.425 1.00 89.25 113 ILE A N 1
ATOM 898 C CA . ILE A 1 113 ? 2.344 -0.802 9.958 1.00 89.25 113 ILE A CA 1
ATOM 899 C C . ILE A 1 113 ? 0.976 -0.316 9.456 1.00 89.25 113 ILE A C 1
ATOM 901 O O . ILE A 1 113 ? 0.909 0.585 8.625 1.00 89.25 113 ILE A O 1
ATOM 905 N N . LEU A 1 114 ? -0.128 -0.813 10.029 1.00 93.62 114 LEU A N 1
ATOM 906 C CA . LEU A 1 114 ? -1.477 -0.382 9.643 1.00 93.62 114 LEU A CA 1
ATOM 907 C C . LEU A 1 114 ? -1.728 1.092 9.990 1.00 93.62 114 LEU A C 1
ATOM 909 O O . LEU A 1 114 ? -2.251 1.838 9.167 1.00 93.62 114 LEU A O 1
ATOM 913 N N . SER A 1 115 ? -1.299 1.533 11.178 1.00 93.31 115 SER A N 1
ATOM 914 C CA . SER A 1 115 ? -1.419 2.939 11.594 1.00 93.31 115 SER A CA 1
ATOM 915 C C . SER A 1 115 ? -0.574 3.878 10.732 1.00 93.31 115 SER A C 1
ATOM 917 O O . SER A 1 115 ? -0.983 4.997 10.432 1.00 93.31 115 SER A O 1
ATOM 919 N N . GLN A 1 116 ? 0.595 3.407 10.304 1.00 91.06 116 GLN A N 1
ATOM 920 C CA . GLN A 1 116 ? 1.516 4.150 9.462 1.00 91.06 116 GLN A CA 1
ATOM 921 C C . GLN A 1 116 ? 0.966 4.305 8.044 1.00 91.06 116 GLN A C 1
ATOM 923 O O . GLN A 1 116 ? 0.888 5.430 7.557 1.00 91.06 116 GLN A O 1
ATOM 928 N N . ILE A 1 117 ? 0.507 3.210 7.428 1.00 92.56 117 ILE A N 1
ATOM 929 C CA . ILE A 1 117 ? -0.158 3.233 6.118 1.00 92.56 117 ILE A CA 1
ATOM 930 C C . ILE A 1 117 ? -1.398 4.130 6.171 1.00 92.56 117 ILE A C 1
ATOM 932 O O . ILE A 1 117 ? -1.538 5.012 5.326 1.00 92.56 117 ILE A O 1
ATOM 936 N N . SER A 1 118 ? -2.256 3.958 7.188 1.00 94.50 118 SER A N 1
ATOM 937 C CA . SER A 1 118 ? -3.458 4.783 7.368 1.00 94.50 118 SER A CA 1
ATOM 938 C C . SER A 1 118 ? -3.123 6.275 7.387 1.00 94.50 118 SER A C 1
ATOM 940 O O . SER A 1 118 ? -3.729 7.067 6.666 1.00 94.50 118 SER A O 1
ATOM 942 N N . ARG A 1 119 ? -2.096 6.658 8.152 1.00 92.06 119 ARG A N 1
ATOM 943 C CA . ARG A 1 119 ? -1.658 8.050 8.271 1.00 92.06 119 ARG A CA 1
ATOM 944 C C . ARG A 1 119 ? -1.059 8.598 6.976 1.00 92.06 119 ARG A C 1
ATOM 946 O O . ARG A 1 119 ? -1.414 9.706 6.582 1.00 92.06 119 ARG A O 1
ATOM 953 N N . VAL A 1 120 ? -0.150 7.857 6.341 1.00 90.44 120 VAL A N 1
ATOM 954 C CA . VAL A 1 120 ? 0.543 8.286 5.112 1.00 90.44 120 VAL A CA 1
ATOM 955 C C . VAL A 1 120 ? -0.456 8.483 3.972 1.00 90.44 120 VAL A C 1
ATOM 957 O O . VAL A 1 120 ? -0.425 9.511 3.298 1.00 90.44 120 VAL A O 1
ATOM 960 N N . 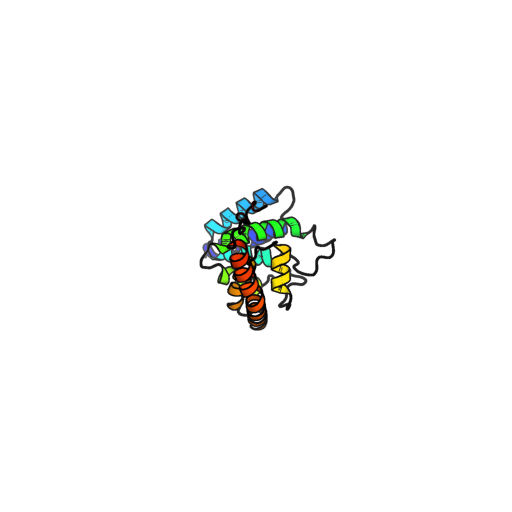LEU A 1 121 ? -1.398 7.550 3.817 1.00 92.25 121 LEU A N 1
ATOM 961 C CA . LEU A 1 121 ? -2.427 7.604 2.775 1.00 92.25 121 LEU A CA 1
ATOM 962 C C . LEU A 1 121 ? -3.667 8.410 3.176 1.00 92.25 121 LEU A C 1
ATOM 964 O O . LEU A 1 121 ? -4.566 8.587 2.357 1.00 92.25 121 LEU A O 1
ATOM 968 N N . LYS A 1 122 ? -3.723 8.906 4.420 1.00 93.19 122 LYS A N 1
ATOM 969 C CA . LYS A 1 122 ? -4.864 9.638 4.992 1.00 93.19 122 LYS A CA 1
ATOM 970 C C . LYS A 1 122 ? -6.185 8.888 4.785 1.00 93.19 122 LYS A C 1
ATOM 972 O O . LYS A 1 122 ? -7.162 9.451 4.290 1.00 93.19 122 LYS A O 1
ATOM 977 N N . LEU A 1 123 ? -6.192 7.604 5.135 1.00 95.50 123 LEU A N 1
ATOM 978 C CA . LEU A 1 123 ? -7.330 6.723 4.894 1.00 95.50 123 LEU A CA 1
ATOM 979 C C . LEU A 1 123 ? -8.575 7.181 5.664 1.00 95.50 123 LEU A C 1
ATOM 981 O O . LEU A 1 123 ? -8.516 7.565 6.832 1.00 95.50 123 LEU A O 1
ATOM 985 N N . SER A 1 124 ? -9.730 7.095 5.008 1.00 95.25 124 SER A N 1
ATOM 986 C CA . SER A 1 124 ? -11.035 7.228 5.662 1.00 95.25 124 SER A CA 1
ATOM 987 C C . SER A 1 124 ? -11.322 6.036 6.582 1.00 95.25 124 SER A C 1
ATOM 989 O O . SER A 1 124 ? -10.756 4.959 6.411 1.00 95.25 124 SER A O 1
ATOM 991 N N . ARG A 1 125 ? -12.278 6.173 7.510 1.00 94.94 125 ARG A N 1
ATOM 992 C CA . ARG A 1 125 ? -12.657 5.088 8.442 1.00 94.94 125 ARG A CA 1
ATOM 993 C C . ARG A 1 125 ? -13.014 3.776 7.727 1.00 94.94 125 ARG A C 1
ATOM 995 O O . ARG A 1 125 ? -12.627 2.702 8.176 1.00 94.94 125 ARG A O 1
ATOM 1002 N N . VAL A 1 126 ? -13.721 3.858 6.597 1.00 95.44 126 VAL A N 1
ATOM 1003 C CA . VAL A 1 126 ? -14.073 2.681 5.782 1.00 95.44 126 VAL A CA 1
ATOM 1004 C C . VAL A 1 126 ? -12.815 2.032 5.202 1.00 95.44 126 VAL A C 1
ATOM 1006 O O . VAL A 1 126 ? -12.658 0.815 5.265 1.00 95.44 126 VAL A O 1
ATOM 1009 N N . GLN A 1 127 ? -11.886 2.841 4.693 1.00 96.81 127 GLN A N 1
ATOM 1010 C CA . GLN A 1 127 ? -10.612 2.366 4.153 1.00 96.81 127 GLN A CA 1
ATOM 1011 C C . GLN A 1 127 ? -9.700 1.775 5.229 1.00 96.81 127 GLN A C 1
ATOM 1013 O O . GLN A 1 127 ? -9.022 0.789 4.961 1.00 96.81 127 GLN A O 1
ATOM 1018 N N . GLU A 1 128 ? -9.702 2.322 6.447 1.00 97.06 128 GLU A N 1
ATOM 1019 C CA . GLU A 1 128 ? -8.969 1.751 7.581 1.00 97.06 128 GLU A CA 1
ATOM 1020 C C . GLU A 1 128 ? -9.461 0.339 7.916 1.00 97.06 128 GLU A C 1
ATOM 1022 O O . GLU A 1 128 ? -8.649 -0.559 8.157 1.00 97.06 128 GLU A O 1
ATOM 1027 N N . VAL A 1 129 ? -10.780 0.125 7.915 1.00 97.31 129 VAL A N 1
ATOM 1028 C CA . VAL A 1 129 ? -11.371 -1.203 8.128 1.00 97.31 129 VAL A CA 1
ATOM 1029 C C . VAL A 1 129 ? -11.039 -2.135 6.962 1.00 97.31 129 VAL A C 1
ATOM 1031 O O . VAL A 1 129 ? -10.608 -3.263 7.199 1.00 97.31 129 VAL A O 1
ATOM 1034 N N . ALA A 1 130 ? -11.170 -1.668 5.717 1.00 97.38 130 ALA A N 1
ATOM 1035 C CA . ALA A 1 130 ? -10.848 -2.458 4.530 1.00 97.38 130 ALA A CA 1
ATOM 1036 C C . ALA A 1 130 ? -9.369 -2.879 4.484 1.00 97.38 130 ALA A C 1
ATOM 1038 O O . ALA A 1 130 ? -9.076 -4.039 4.202 1.00 97.38 130 ALA A O 1
ATOM 1039 N N . LEU A 1 131 ? -8.445 -1.975 4.829 1.00 97.38 131 LEU A N 1
ATOM 1040 C CA . LEU A 1 131 ? -7.015 -2.264 4.969 1.00 97.38 131 LEU A CA 1
ATOM 1041 C C . LEU A 1 131 ? -6.777 -3.377 5.996 1.00 97.38 131 LEU A C 1
ATOM 1043 O O . LEU A 1 131 ? -6.053 -4.335 5.726 1.00 97.38 131 LEU A O 1
ATOM 1047 N N . GLY A 1 132 ? -7.408 -3.260 7.168 1.00 97.19 132 GLY A N 1
ATOM 1048 C CA . GLY A 1 132 ? -7.340 -4.280 8.208 1.00 97.19 132 GLY A CA 1
ATOM 1049 C C . GLY A 1 132 ? -7.822 -5.636 7.705 1.00 97.19 132 GLY A C 1
ATOM 1050 O O . GLY A 1 132 ? -7.111 -6.626 7.841 1.00 97.19 132 GLY A O 1
ATOM 1051 N N . LEU A 1 133 ? -9.007 -5.681 7.089 1.00 97.50 133 LEU A N 1
ATOM 1052 C CA . LEU A 1 133 ? -9.588 -6.911 6.545 1.00 97.50 133 LEU A CA 1
ATOM 1053 C C . LEU A 1 133 ? -8.689 -7.542 5.481 1.00 97.50 133 LEU A C 1
ATOM 1055 O O . LEU A 1 133 ? -8.450 -8.747 5.541 1.00 97.50 133 LEU A O 1
ATOM 1059 N N . ALA A 1 134 ? -8.135 -6.741 4.570 1.00 97.38 134 ALA A N 1
ATOM 1060 C CA . ALA A 1 134 ? -7.204 -7.218 3.556 1.00 97.38 134 ALA A CA 1
ATOM 1061 C C . ALA A 1 134 ? -6.008 -7.944 4.184 1.00 97.38 134 ALA A C 1
ATOM 1063 O O . ALA A 1 134 ? -5.738 -9.093 3.848 1.00 97.38 134 ALA A O 1
ATOM 1064 N N . PHE A 1 135 ? -5.351 -7.331 5.170 1.00 97.00 135 PHE A N 1
ATOM 1065 C CA . PHE A 1 135 ? -4.168 -7.910 5.812 1.00 97.00 135 PHE A CA 1
ATOM 1066 C C . PHE A 1 135 ? -4.433 -9.129 6.699 1.00 97.00 135 PHE A C 1
ATOM 1068 O O . PHE A 1 135 ? -3.484 -9.814 7.079 1.00 97.00 135 PHE A O 1
ATOM 1075 N N . THR A 1 136 ? -5.691 -9.483 6.978 1.00 97.25 136 THR A N 1
ATOM 1076 C CA . THR A 1 136 ? -5.993 -10.793 7.588 1.00 97.25 136 THR A CA 1
ATOM 1077 C C . THR A 1 136 ? -5.697 -11.972 6.659 1.00 97.25 136 THR A C 1
ATOM 1079 O O . THR A 1 136 ? -5.629 -13.103 7.137 1.00 97.25 136 THR A O 1
ATOM 1082 N N . GLN A 1 137 ? -5.487 -11.706 5.365 1.00 96.75 137 GLN A N 1
ATOM 1083 C CA . GLN A 1 137 ? -5.160 -12.688 4.327 1.00 96.75 137 GLN A CA 1
ATOM 1084 C C . GLN A 1 137 ? -3.657 -12.730 3.988 1.00 96.75 137 GLN A C 1
ATOM 1086 O O . GLN A 1 137 ? -3.263 -13.404 3.039 1.00 96.75 137 GLN A O 1
ATOM 1091 N N . SER A 1 138 ? -2.817 -12.008 4.738 1.00 96.19 138 SER A N 1
ATOM 1092 C CA . SER A 1 138 ? -1.361 -12.006 4.549 1.00 96.19 138 SER A CA 1
ATOM 1093 C C . SER A 1 138 ? -0.751 -13.375 4.864 1.00 96.19 138 SER A C 1
ATOM 1095 O O . SER A 1 138 ? -1.209 -14.104 5.745 1.00 96.19 138 SER A O 1
ATOM 1097 N N . SER A 1 139 ? 0.342 -13.696 4.177 1.00 95.44 139 SER A N 1
ATOM 1098 C CA . SER A 1 139 ? 1.170 -14.879 4.439 1.00 95.44 139 SER A CA 1
ATOM 1099 C C . SER A 1 139 ? 1.967 -14.748 5.746 1.00 95.44 139 SER A C 1
ATOM 1101 O O . SER A 1 139 ? 2.460 -15.738 6.285 1.00 95.44 139 SER A O 1
ATOM 1103 N N . SER A 1 140 ? 2.109 -13.529 6.279 1.00 94.19 140 SER A N 1
ATOM 1104 C CA . SER A 1 140 ? 2.804 -13.254 7.534 1.00 94.19 140 SER A CA 1
ATOM 1105 C C . SER A 1 140 ? 1.857 -13.348 8.728 1.00 94.19 140 SER A C 1
ATOM 1107 O O . SER A 1 140 ? 0.997 -12.493 8.947 1.00 94.19 140 SER A O 1
ATOM 1109 N N . SER A 1 141 ? 2.080 -14.346 9.587 1.00 94.88 141 SER A N 1
ATOM 1110 C CA . SER A 1 141 ? 1.289 -14.540 10.814 1.00 94.88 141 SER A CA 1
ATOM 1111 C C . SER A 1 141 ? 1.318 -13.322 11.750 1.00 94.88 141 SER A C 1
ATOM 1113 O O . SER A 1 141 ? 0.330 -13.039 12.429 1.00 94.88 141 SER A O 1
ATOM 1115 N N . GLN A 1 142 ? 2.422 -12.566 11.766 1.00 94.69 142 GLN A N 1
ATOM 1116 C CA . GLN A 1 142 ? 2.533 -11.327 12.543 1.00 94.69 142 GLN A CA 1
ATOM 1117 C C . GLN A 1 142 ? 1.603 -10.237 12.003 1.00 94.69 142 GLN A C 1
ATOM 1119 O O . GLN A 1 142 ? 0.903 -9.581 12.773 1.00 94.69 142 GLN A O 1
ATOM 1124 N N . ILE A 1 143 ? 1.553 -10.069 10.681 1.00 94.62 143 ILE A N 1
ATOM 1125 C CA . ILE A 1 143 ? 0.697 -9.074 10.028 1.00 94.62 143 ILE A CA 1
ATOM 1126 C C . ILE A 1 143 ? -0.770 -9.439 10.215 1.00 94.62 143 ILE A C 1
ATOM 1128 O O . ILE A 1 143 ? -1.558 -8.582 10.613 1.00 94.62 143 ILE A O 1
ATOM 1132 N N . VAL A 1 144 ? -1.115 -10.719 10.053 1.00 97.06 144 VAL A N 1
ATOM 1133 C CA . VAL A 1 144 ? -2.460 -11.231 10.346 1.00 97.06 144 VAL A CA 1
ATOM 1134 C C . VAL A 1 144 ? -2.854 -10.950 11.800 1.00 97.06 144 VAL A C 1
ATOM 1136 O O . VAL A 1 144 ? -3.982 -10.527 12.065 1.00 97.06 144 VAL A O 1
ATOM 1139 N N . TYR A 1 145 ? -1.941 -11.144 12.757 1.00 96.75 145 TYR A N 1
ATOM 1140 C CA . TYR A 1 145 ? -2.191 -10.822 14.163 1.00 96.75 145 TYR A CA 1
ATOM 1141 C C . TYR A 1 145 ? -2.468 -9.324 14.367 1.00 96.75 145 TYR A C 1
ATOM 1143 O O . TYR A 1 145 ? -3.484 -8.972 14.973 1.00 96.75 145 TYR A O 1
ATOM 1151 N N . TYR A 1 146 ? -1.627 -8.437 13.825 1.00 95.81 146 TYR A N 1
ATOM 1152 C CA . TYR A 1 146 ? -1.823 -6.986 13.935 1.00 95.81 146 TYR A CA 1
ATOM 1153 C C . TYR A 1 146 ? -3.109 -6.515 13.247 1.00 95.81 146 TYR A C 1
ATOM 1155 O O . TYR A 1 146 ? -3.841 -5.703 13.811 1.00 95.81 146 TYR A O 1
ATOM 1163 N N . ALA A 1 147 ? -3.435 -7.072 12.081 1.00 97.38 147 ALA A N 1
ATOM 1164 C CA . ALA A 1 147 ? -4.666 -6.795 11.351 1.00 97.38 147 ALA A CA 1
ATOM 1165 C C . ALA A 1 147 ? -5.915 -7.157 12.168 1.00 97.38 147 ALA A C 1
ATOM 1167 O O . ALA A 1 147 ? -6.855 -6.367 12.257 1.00 97.38 147 ALA A O 1
ATOM 1168 N N . LYS A 1 148 ? -5.908 -8.311 12.850 1.00 97.56 148 LYS A N 1
ATOM 1169 C CA . LYS A 1 148 ? -7.004 -8.715 13.747 1.00 97.56 148 LYS A CA 1
ATOM 1170 C C . LYS A 1 148 ? -7.189 -7.741 14.913 1.00 97.56 148 LYS A C 1
ATOM 1172 O O . LYS A 1 148 ? -8.327 -7.400 15.229 1.00 97.56 148 LYS A O 1
ATOM 1177 N N . GLN A 1 149 ? -6.104 -7.274 15.539 1.00 96.94 149 GLN A N 1
ATOM 1178 C CA . GLN A 1 149 ? -6.201 -6.264 16.605 1.00 96.94 149 GLN A CA 1
ATOM 1179 C C . GLN A 1 149 ? -6.709 -4.921 16.068 1.00 96.94 149 GLN A C 1
ATOM 1181 O O . GLN A 1 149 ? -7.560 -4.288 16.687 1.00 96.94 149 GLN A O 1
ATOM 1186 N N . TRP A 1 150 ? -6.244 -4.516 14.886 1.00 97.12 150 TRP A N 1
ATOM 1187 C CA . TRP A 1 150 ? -6.675 -3.290 14.221 1.00 97.12 150 TRP A CA 1
ATOM 1188 C C . TRP A 1 150 ? -8.176 -3.287 13.910 1.00 97.12 150 TRP A C 1
ATOM 1190 O O . TRP A 1 150 ? -8.865 -2.330 14.249 1.00 97.12 150 TRP A O 1
ATOM 1200 N N . ILE A 1 151 ? -8.713 -4.369 13.333 1.00 97.25 151 ILE A N 1
ATOM 1201 C CA . ILE A 1 151 ? -10.149 -4.474 13.018 1.00 97.25 151 ILE A CA 1
ATOM 1202 C C . ILE A 1 151 ? -10.998 -4.411 14.290 1.00 97.25 151 ILE A C 1
ATOM 1204 O O . ILE A 1 151 ? -12.035 -3.750 14.291 1.00 97.25 151 ILE A O 1
ATOM 1208 N N . ARG A 1 152 ? -10.557 -5.050 15.384 1.00 96.88 152 ARG A N 1
ATOM 1209 C CA . ARG A 1 152 ? -11.258 -4.996 16.680 1.00 96.88 152 ARG A CA 1
ATOM 1210 C C . ARG A 1 152 ? -11.410 -3.573 17.215 1.00 96.88 152 ARG A C 1
ATOM 1212 O O . ARG A 1 152 ? -12.377 -3.313 17.919 1.00 96.88 152 ARG A O 1
ATOM 1219 N N . LEU A 1 153 ? -10.487 -2.676 16.872 1.00 96.00 153 LEU A N 1
ATOM 1220 C CA . LEU A 1 153 ? -10.559 -1.259 17.220 1.00 96.00 153 LEU A CA 1
ATOM 1221 C C . LEU A 1 153 ? -11.378 -0.458 16.194 1.00 96.00 153 LEU A C 1
ATOM 1223 O O . LEU A 1 153 ? -12.310 0.255 16.555 1.00 96.00 153 LEU A O 1
ATOM 1227 N N . LYS A 1 154 ? -11.056 -0.597 14.904 1.00 96.75 154 LYS A N 1
ATOM 1228 C CA . LYS A 1 154 ? -11.589 0.263 13.836 1.00 96.75 154 LYS A CA 1
ATOM 1229 C C . LYS A 1 154 ? -13.017 -0.049 13.414 1.00 96.75 154 LYS A C 1
ATOM 1231 O O . LYS A 1 154 ? -13.740 0.859 13.010 1.00 96.75 154 LYS A O 1
ATOM 1236 N N . LEU A 1 155 ? -13.447 -1.305 13.515 1.00 95.19 155 LEU A N 1
ATOM 1237 C CA . LEU A 1 155 ? -14.808 -1.680 13.141 1.00 95.19 155 LEU A CA 1
ATOM 1238 C C . LEU A 1 155 ? -15.854 -1.066 14.097 1.00 95.19 155 LEU A C 1
ATOM 1240 O O . LEU A 1 155 ? -16.789 -0.440 13.595 1.00 95.19 155 LEU A O 1
ATOM 1244 N N . PRO A 1 156 ? -15.700 -1.134 15.439 1.00 95.25 156 PRO A N 1
ATOM 1245 C CA . PRO A 1 156 ? -16.578 -0.402 16.353 1.00 95.25 156 PRO A CA 1
ATOM 1246 C C . PRO A 1 156 ? -16.578 1.115 16.126 1.00 95.25 156 PRO A C 1
ATOM 1248 O O . PRO A 1 156 ? -17.652 1.714 16.113 1.00 95.25 156 PRO A O 1
ATOM 1251 N N . GLU A 1 157 ? -15.410 1.732 15.899 1.00 93.94 157 GLU A N 1
ATOM 1252 C CA . GLU A 1 157 ? -15.300 3.172 15.601 1.00 93.94 157 GLU A CA 1
ATOM 1253 C C . GLU A 1 157 ? -16.118 3.565 14.360 1.00 93.94 157 GLU A C 1
ATOM 1255 O O . GLU A 1 157 ? -16.830 4.574 14.369 1.00 93.94 157 GLU A O 1
ATOM 1260 N N . LEU A 1 158 ? -16.053 2.754 13.297 1.00 94.44 158 LEU A N 1
ATOM 1261 C CA . LEU A 1 158 ? -16.823 2.968 12.073 1.00 94.44 158 LEU A CA 1
ATOM 1262 C C . LEU A 1 158 ? -18.332 2.883 12.342 1.00 94.44 158 LEU A C 1
ATOM 1264 O O . LEU A 1 158 ? -19.078 3.783 11.955 1.00 94.44 158 LEU A O 1
ATOM 1268 N N . VAL A 1 159 ? -18.784 1.834 13.034 1.00 94.00 159 VAL A N 1
ATOM 1269 C CA . VAL A 1 159 ? -20.208 1.643 13.359 1.00 94.00 159 VAL A CA 1
ATOM 1270 C C . VAL A 1 159 ? -20.733 2.803 14.207 1.00 94.00 159 VAL A C 1
ATOM 1272 O O . VAL A 1 159 ? -21.770 3.383 13.885 1.00 94.00 159 VAL A O 1
ATOM 1275 N N . GLN A 1 160 ? -20.003 3.198 15.253 1.00 92.50 160 GLN A N 1
ATOM 1276 C CA . GLN A 1 160 ? -20.393 4.308 16.126 1.00 92.50 160 GLN A CA 1
ATOM 1277 C C . GLN A 1 160 ? -20.507 5.630 15.365 1.00 92.50 160 GLN A C 1
ATOM 1279 O O . GLN A 1 160 ? -21.464 6.375 15.581 1.00 92.50 160 GLN A O 1
ATOM 1284 N N . ALA A 1 161 ? -19.578 5.902 14.447 1.00 88.81 161 ALA A N 1
ATOM 1285 C CA . ALA A 1 161 ? -19.623 7.079 13.589 1.00 88.81 161 ALA A CA 1
ATOM 1286 C C . ALA A 1 161 ? -20.879 7.127 12.704 1.00 88.81 161 ALA A C 1
ATOM 1288 O O . ALA A 1 161 ? -21.493 8.186 12.554 1.00 88.81 161 ALA A O 1
ATOM 1289 N N . HIS A 1 162 ? -21.296 5.992 12.141 1.00 85.88 162 HIS A N 1
ATOM 1290 C CA . HIS A 1 162 ? -22.526 5.927 11.348 1.00 85.88 162 HIS A CA 1
ATOM 1291 C C . HIS A 1 162 ? -23.777 6.114 12.215 1.00 85.88 162 HIS A C 1
ATOM 1293 O O . HIS A 1 162 ? -24.679 6.858 11.832 1.00 85.88 162 HIS A O 1
ATOM 1299 N N . LEU A 1 163 ? -23.806 5.522 13.413 1.00 86.81 163 LEU A N 1
ATOM 1300 C CA . LEU A 1 163 ? -24.926 5.663 14.351 1.00 86.81 163 LEU A CA 1
ATOM 1301 C C . LEU A 1 163 ? -25.092 7.095 14.881 1.00 86.81 163 LEU A C 1
ATOM 1303 O O . LEU A 1 163 ? -26.214 7.542 15.102 1.00 86.81 163 LEU 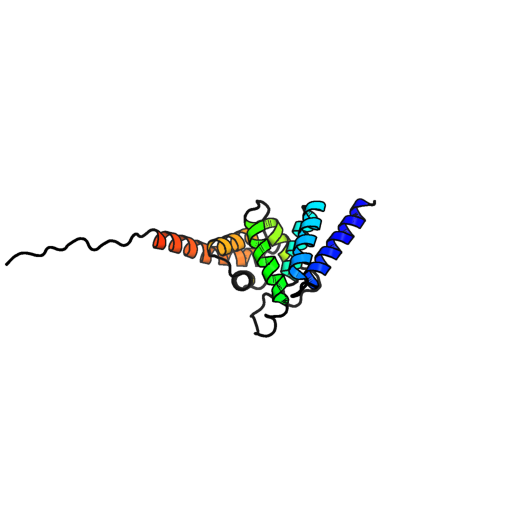A O 1
ATOM 1307 N N . THR A 1 164 ? -23.996 7.829 15.082 1.00 77.62 164 THR A N 1
ATOM 1308 C CA . THR A 1 164 ? -24.051 9.240 15.509 1.00 77.62 164 THR A CA 1
ATOM 1309 C C . THR A 1 164 ? -24.463 10.176 14.379 1.00 77.62 164 THR A C 1
ATOM 1311 O O . THR A 1 164 ? -25.205 11.120 14.628 1.00 77.62 164 THR A O 1
ATOM 1314 N N . THR A 1 165 ? -24.063 9.888 13.139 1.00 62.78 165 THR A N 1
ATOM 1315 C CA . THR A 1 165 ? -24.483 10.665 11.957 1.00 62.78 165 THR A CA 1
ATOM 1316 C C . THR A 1 165 ? -25.972 10.461 11.631 1.00 62.78 165 THR A C 1
ATOM 1318 O O . THR A 1 165 ? -26.611 11.352 11.083 1.00 62.78 165 THR A O 1
ATOM 1321 N N . GLY A 1 166 ? -26.551 9.312 12.006 1.00 57.94 166 GLY A N 1
ATOM 1322 C CA . GLY A 1 166 ? -27.978 9.008 11.841 1.00 57.94 166 GLY A CA 1
ATOM 1323 C C . GLY A 1 166 ? -28.918 9.636 12.882 1.00 57.94 166 GLY A C 1
ATOM 1324 O O . GLY A 1 166 ? -30.133 9.484 12.761 1.00 57.94 166 GLY A O 1
ATOM 1325 N N . LYS A 1 167 ? -28.405 10.340 13.902 1.00 49.25 167 LYS A N 1
ATOM 1326 C CA . LYS A 1 167 ? -29.252 11.104 14.830 1.00 49.25 167 LYS A CA 1
ATOM 1327 C C . LYS A 1 167 ? -29.566 12.473 14.217 1.00 49.25 167 LYS A C 1
ATOM 1329 O O . LYS A 1 167 ? -28.741 13.380 14.286 1.00 49.25 167 LYS A O 1
ATOM 1334 N N . LEU A 1 168 ? -30.761 12.622 13.630 1.00 44.66 168 LEU A N 1
ATOM 1335 C CA . LEU A 1 168 ? -31.327 13.940 13.312 1.00 44.66 168 LEU A CA 1
ATOM 1336 C C . LEU A 1 168 ? -31.309 14.833 14.568 1.00 44.66 168 LEU A C 1
ATOM 1338 O O . LEU A 1 168 ? -31.526 14.322 15.673 1.00 44.66 168 LEU A O 1
ATOM 1342 N N . PRO A 1 169 ? -31.104 16.155 14.423 1.00 43.22 169 PRO A N 1
ATOM 1343 C CA . PRO A 1 169 ? -31.303 17.073 15.530 1.00 43.22 169 PRO A CA 1
ATOM 1344 C C . PRO A 1 169 ? -32.764 16.966 15.963 1.00 43.22 169 PRO A C 1
ATOM 1346 O O . PRO A 1 169 ? -33.677 17.277 15.199 1.00 43.22 169 PRO A O 1
ATOM 1349 N N . VAL A 1 170 ? -32.989 16.501 17.189 1.00 50.06 170 VAL A N 1
ATOM 1350 C CA . VAL A 1 170 ? -34.284 16.649 17.844 1.00 50.06 170 VAL A CA 1
AT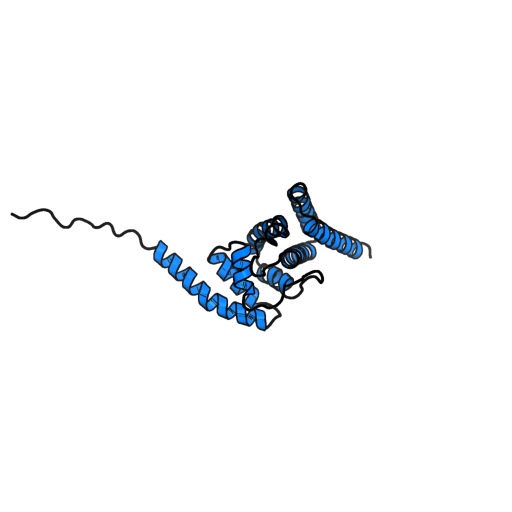OM 1351 C C . VAL A 1 170 ? -34.498 18.153 17.975 1.00 50.06 170 VAL A C 1
ATOM 1353 O O . VAL A 1 170 ? -33.846 18.802 18.791 1.00 50.06 170 VAL A O 1
ATOM 1356 N N . GLN A 1 171 ? -35.340 18.731 17.116 1.00 46.16 171 GLN A N 1
ATOM 1357 C CA . GLN A 1 171 ? -35.800 20.100 17.311 1.00 46.16 171 GLN A CA 1
ATOM 1358 C C . GLN A 1 171 ? -36.495 20.156 18.679 1.00 46.16 171 GLN A C 1
ATOM 1360 O O . GLN A 1 171 ? -37.402 19.348 18.915 1.00 46.16 171 GLN A O 1
ATOM 1365 N N . PRO A 1 172 ? -36.118 21.078 19.584 1.00 46.00 172 PRO A N 1
ATOM 1366 C CA . PRO A 1 172 ? -36.905 21.327 20.778 1.00 46.00 172 PRO A CA 1
ATOM 1367 C C . PRO A 1 172 ? -38.232 21.942 20.324 1.00 46.00 172 PRO A C 1
ATOM 1369 O O . PRO A 1 172 ? -38.331 23.133 20.038 1.00 46.00 172 PRO A O 1
ATOM 1372 N N . SER A 1 173 ? -39.242 21.090 20.181 1.00 45.44 173 SER A N 1
ATOM 1373 C CA . SER A 1 173 ? -40.607 21.502 19.889 1.00 45.44 173 SER A CA 1
ATOM 1374 C C . SER A 1 173 ? -41.191 22.094 21.166 1.00 45.44 173 SER A C 1
ATOM 1376 O O . SER A 1 173 ? -41.302 21.390 22.165 1.00 45.44 173 SER A O 1
ATOM 1378 N N . LEU A 1 174 ? -41.497 23.391 21.110 1.00 50.34 174 LEU A N 1
ATOM 1379 C CA . LEU A 1 174 ? -42.473 24.126 21.917 1.00 50.34 174 LEU A CA 1
ATOM 1380 C C . LEU A 1 174 ? -42.798 23.532 23.302 1.00 50.34 174 LEU A C 1
ATOM 1382 O O . LEU A 1 174 ? -43.727 22.736 23.437 1.00 50.34 174 LEU A O 1
ATOM 1386 N N . LEU A 1 175 ? -42.144 24.037 24.351 1.00 45.56 175 LEU A N 1
ATOM 1387 C CA . LEU A 1 175 ? -42.821 24.147 25.642 1.00 45.56 175 LEU A CA 1
ATOM 1388 C C . LEU A 1 175 ? -43.488 25.519 25.715 1.00 45.56 175 LEU A C 1
ATOM 1390 O O . LEU A 1 175 ? -42.837 26.561 25.664 1.00 45.56 175 LEU A O 1
ATOM 1394 N N . LEU A 1 176 ? -44.814 25.430 25.731 1.00 44.19 176 LEU A N 1
ATOM 1395 C CA . LEU A 1 176 ? -45.834 26.460 25.805 1.00 44.19 176 LEU A CA 1
ATOM 1396 C C . LEU A 1 176 ? -45.430 27.721 26.582 1.00 44.19 176 LEU A C 1
ATOM 1398 O O . LEU A 1 176 ? -45.124 27.689 27.772 1.00 44.19 176 LEU A O 1
ATOM 1402 N N . VAL A 1 177 ?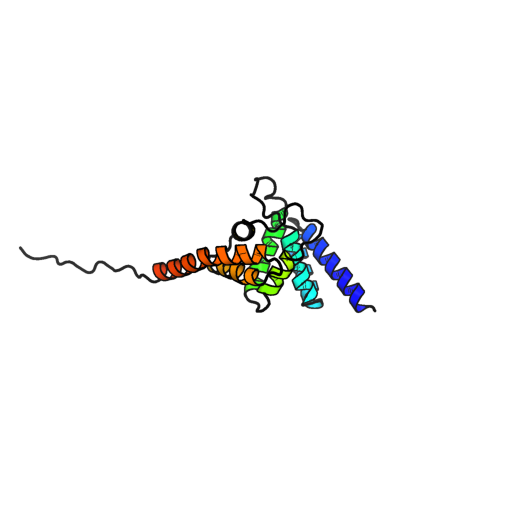 -45.600 28.849 25.897 1.00 50.28 177 VAL A N 1
ATOM 1403 C CA . VAL A 1 177 ? -46.113 30.082 26.499 1.00 50.28 177 VAL A CA 1
ATOM 1404 C C . VAL A 1 177 ? -47.542 29.815 27.002 1.00 50.28 177 VAL A C 1
ATOM 1406 O O . VAL A 1 177 ? -48.263 29.048 26.374 1.00 50.28 177 VAL A O 1
ATOM 1409 N N . SER A 1 178 ? -47.920 30.515 28.078 1.00 42.59 178 SER A N 1
ATOM 1410 C CA . SER A 1 178 ? -49.235 30.622 28.742 1.00 42.59 178 SER A CA 1
ATOM 1411 C C . SER A 1 178 ? -49.549 29.579 29.821 1.00 42.59 178 SER A C 1
ATOM 1413 O O . SER A 1 178 ? -49.920 28.451 29.519 1.00 42.59 178 SER A O 1
ATOM 1415 N N . HIS A 1 179 ? -49.529 29.987 31.091 1.00 44.44 179 HIS A N 1
ATOM 1416 C CA . HIS A 1 179 ? -50.676 30.690 31.666 1.00 44.44 179 HIS A CA 1
ATOM 1417 C C . HIS A 1 179 ? -50.266 31.587 32.841 1.00 44.44 179 HIS A C 1
ATOM 1419 O O . HIS A 1 179 ? -49.226 31.389 33.465 1.00 44.44 179 HIS A O 1
ATOM 1425 N N . SER A 1 180 ? -51.093 32.619 32.983 1.00 45.47 180 SER A N 1
ATOM 1426 C CA . SER A 1 180 ? -51.094 33.760 33.895 1.00 45.47 180 SER A CA 1
ATOM 1427 C C . SER A 1 180 ? -51.128 33.416 35.377 1.00 45.47 180 SER A C 1
ATOM 1429 O O . SER A 1 180 ? -51.616 32.317 35.715 1.00 45.47 180 SER A O 1
#

InterPro domains:
  IPR040398 CCR4-NOT transcription complex subunit 1 [PTHR13162] (30-162)
  IPR055104 CCR4-NOT transcription complex subunit 1, N-terminal domain [PF22940] (32-165)

Sequence (180 aa):
MLGSDNLALSLLHIESLVCNAGKKTHKANFAEIHQLIEQHRPIAEQHFVRCLFSSIDFSPYETKSAQKDFHQTQYLSQEFNSILSKPNFPSLLCYAIDRPLPSVKGFGPSRHILSQISRVLKLSRVQEVALGLAFTQSSSSQIVYYAKQWIRLKLPELVQAHLTTGKLPVQPSLLLVSHS

pLDDT: mean 84.99, std 16.19, range [42.59, 97.56]

Organism: NCBI:txid34504

Secondary structure (DSSP, 8-state):
-HHHHHHHHHHHHHHHHHHT--TTTHHHHHHHHHHHHHHHTTHHHHHHHHHHHHHS--S---TTGGGTSHHHHHHHHHHHHHHHTSTTHHHHHHHHHHS--TT-SS-S--TTHHHHHHHHHT--HHHHHHHHHHHTT-S-HHHHHHHHHHHHHHHHHHHHHHHHHT--------------